Protein AF-A0A914FFP6-F1 (afdb_monomer_lite)

Foldseek 3Di:
DVVVVVVVVVVVVVLQPPDQDFDWDLVLLVCQVPDQVSQQVVLVVVQARGWHNPDSRIITGTHDPPPPD

Radius of gyration: 17.19 Å; chains: 1; bounding box: 37×31×42 Å

Sequence (69 aa):
MKASLFIVFLVISVFFFECEGFDRVPACDEVCGRSQPEQDACCRAHGYAAGTCSSFTKILCRRELNVPG

Secondary structure (DSSP, 8-state):
-HHHHHHHHHHHHHHT-----EEE-GGGGGGBTB-HHHHHHHHHHTT-SEEEEEETTEEEEEPPP----

Structure (mmCIF, N/CA/C/O backbone):
data_AF-A0A914FFP6-F1
#
_entry.id   AF-A0A914FFP6-F1
#
loop_
_atom_site.group_PDB
_atom_site.id
_atom_site.type_symbol
_atom_site.label_atom_id
_atom_site.label_alt_id
_atom_site.label_comp_id
_atom_site.label_asym_id
_atom_site.label_entity_id
_atom_site.label_seq_id
_atom_site.pdbx_PDB_ins_code
_atom_site.Cartn_x
_atom_site.Cartn_y
_atom_site.Cartn_z
_atom_site.occupancy
_atom_site.B_iso_or_equiv
_atom_site.auth_seq_id
_atom_site.auth_comp_id
_atom_site.auth_asym_id
_atom_site.auth_atom_id
_atom_site.pdbx_PDB_model_num
ATOM 1 N N . MET A 1 1 ? -28.139 20.331 30.436 1.00 54.69 1 MET A N 1
ATOM 2 C CA . MET A 1 1 ? -27.320 21.166 29.523 1.00 54.69 1 MET A CA 1
ATOM 3 C C . MET A 1 1 ? -25.859 20.700 29.454 1.00 54.69 1 MET A C 1
ATOM 5 O O . MET A 1 1 ? -25.394 20.433 28.359 1.00 54.69 1 MET A O 1
ATOM 9 N N . LYS A 1 2 ? -25.162 20.475 30.580 1.00 59.78 2 LYS A N 1
ATOM 10 C CA . LYS A 1 2 ? -23.759 19.981 30.625 1.00 59.78 2 LYS A CA 1
ATOM 11 C C . LYS A 1 2 ? -23.478 18.628 29.944 1.00 59.78 2 LYS A C 1
ATOM 13 O O . LYS A 1 2 ? -22.488 18.504 29.237 1.00 59.78 2 LYS A O 1
ATOM 18 N N . ALA A 1 3 ? -24.357 17.637 30.115 1.00 64.25 3 ALA A N 1
ATOM 19 C CA . ALA A 1 3 ? -24.178 16.319 29.490 1.00 64.25 3 ALA A CA 1
ATOM 20 C C . ALA A 1 3 ? -24.293 16.367 27.953 1.00 64.25 3 ALA A C 1
A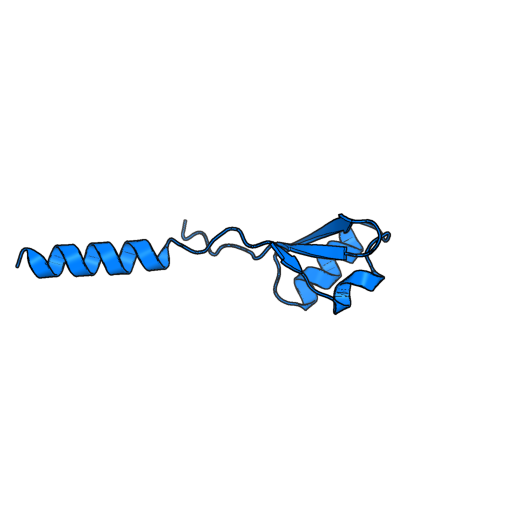TOM 22 O O . ALA A 1 3 ? -23.620 15.616 27.259 1.00 64.25 3 ALA A O 1
ATOM 23 N N . SER A 1 4 ? -25.095 17.298 27.424 1.00 72.06 4 SER A N 1
ATOM 24 C CA . SER A 1 4 ? -25.307 17.445 25.979 1.00 72.06 4 SER A CA 1
ATOM 25 C C . SER A 1 4 ? -24.051 17.946 25.268 1.00 72.06 4 SER A C 1
ATOM 27 O O . SER A 1 4 ? -23.727 17.458 24.193 1.00 72.06 4 SER A O 1
ATOM 29 N N . LEU A 1 5 ? -23.316 18.875 25.889 1.00 75.06 5 LEU A N 1
ATOM 30 C CA . LEU A 1 5 ? -22.040 19.366 25.360 1.00 75.06 5 LEU A CA 1
ATOM 31 C C . LEU A 1 5 ? -20.975 18.267 25.340 1.00 75.06 5 LEU A C 1
ATOM 33 O O . LEU A 1 5 ? -20.243 18.152 24.366 1.00 75.06 5 LEU A O 1
ATOM 37 N N . PHE A 1 6 ? -20.934 17.426 26.377 1.00 74.88 6 PHE A N 1
ATOM 38 C CA . PHE A 1 6 ? -20.010 16.291 26.446 1.00 74.88 6 PHE A CA 1
ATOM 39 C C . PHE A 1 6 ? -20.249 15.269 25.329 1.00 74.88 6 PHE A C 1
ATOM 41 O O . PHE A 1 6 ? -19.298 14.783 24.725 1.00 74.88 6 PHE A O 1
ATOM 48 N N . ILE A 1 7 ? -21.517 14.977 25.026 1.00 79.75 7 ILE A N 1
ATOM 49 C CA . ILE A 1 7 ? -21.888 14.060 23.941 1.00 79.75 7 ILE A CA 1
ATOM 50 C C . ILE A 1 7 ? -21.500 14.654 22.584 1.00 79.75 7 ILE A C 1
ATOM 52 O O . ILE A 1 7 ? -20.909 13.957 21.769 1.00 79.75 7 ILE A O 1
ATOM 56 N N . VAL A 1 8 ? -21.760 15.945 22.357 1.00 79.50 8 VAL A N 1
ATOM 57 C CA . VAL A 1 8 ? -21.360 16.624 21.114 1.00 79.50 8 VAL A CA 1
ATOM 58 C C . VAL A 1 8 ? -19.839 16.595 20.938 1.00 79.50 8 VAL A C 1
ATOM 60 O O . VAL A 1 8 ? -19.361 16.280 19.853 1.00 79.50 8 VAL A O 1
ATOM 63 N N . PHE A 1 9 ? -19.074 16.831 22.006 1.00 74.88 9 PHE A N 1
ATOM 64 C CA . PHE A 1 9 ? -17.610 16.774 21.965 1.00 74.88 9 PHE A CA 1
ATOM 65 C C . PHE A 1 9 ? -17.083 15.369 21.635 1.00 74.88 9 PHE A C 1
ATOM 67 O O . PHE A 1 9 ? -16.162 15.227 20.832 1.00 74.88 9 PHE A O 1
ATOM 74 N N . LEU A 1 10 ? -17.703 14.329 22.204 1.00 75.50 10 LEU A N 1
ATOM 75 C CA . LEU A 1 10 ? -17.360 12.937 21.910 1.00 75.50 10 LEU A CA 1
ATOM 76 C C . LEU A 1 10 ? -17.639 12.578 20.450 1.00 75.50 10 LEU A C 1
ATOM 78 O O . LEU A 1 10 ? -16.771 12.016 19.789 1.00 75.50 10 LEU A O 1
ATOM 82 N N . VAL A 1 11 ? -18.812 12.944 19.932 1.00 76.31 11 VAL A N 1
ATOM 83 C CA . VAL A 1 11 ? -19.187 12.657 18.542 1.00 76.31 11 VAL A CA 1
ATOM 84 C C . VAL A 1 11 ? -18.203 13.322 17.579 1.00 76.31 11 VAL A C 1
ATOM 86 O O . VAL A 1 11 ? -17.672 12.645 16.707 1.00 76.31 11 VAL A O 1
ATOM 89 N N . ILE A 1 12 ? -17.880 14.601 17.796 1.00 70.69 12 ILE A N 1
ATOM 90 C CA . ILE A 1 12 ? -16.883 15.341 17.010 1.00 70.69 12 ILE A CA 1
ATOM 91 C C . ILE A 1 12 ? -15.542 14.596 17.031 1.00 70.69 12 ILE A C 1
ATOM 93 O O . ILE A 1 12 ? -15.028 14.267 15.972 1.00 70.69 12 ILE A O 1
ATOM 97 N N . SER A 1 13 ? -15.016 14.232 18.205 1.00 66.25 13 SER A N 1
ATOM 98 C CA . SER A 1 13 ? -13.711 13.559 18.305 1.00 66.25 13 SER A CA 1
ATOM 99 C C . SER A 1 13 ? -13.623 12.208 17.578 1.00 66.25 13 SER A C 1
ATOM 101 O O . SER A 1 13 ? -12.564 11.876 17.055 1.00 66.25 13 SER A O 1
ATOM 103 N N . VAL A 1 14 ? -14.727 11.454 17.487 1.00 64.81 14 VAL A N 1
ATOM 104 C CA . VAL A 1 14 ? -14.777 10.182 16.744 1.00 64.81 14 VAL A CA 1
ATOM 105 C C . VAL A 1 14 ? -14.741 10.415 15.229 1.00 64.81 14 VAL A C 1
ATOM 107 O O . VAL A 1 14 ? -14.126 9.627 14.520 1.00 64.81 14 VAL A O 1
ATOM 110 N N . PHE A 1 15 ? -15.321 11.513 14.730 1.00 59.72 15 PHE A N 1
ATOM 111 C CA . PHE A 1 15 ? -15.234 11.879 13.309 1.00 59.72 15 PHE A CA 1
ATOM 112 C C . PHE A 1 15 ? -13.822 12.302 12.875 1.00 59.72 15 PHE A C 1
ATOM 114 O O . PHE A 1 15 ? -13.480 12.134 11.711 1.00 59.72 15 PHE A O 1
ATOM 121 N N . PHE A 1 16 ? -12.990 12.813 13.789 1.00 58.22 16 PHE A N 1
ATOM 122 C CA . PHE A 1 16 ? -11.590 13.160 13.494 1.00 58.22 16 PHE A CA 1
ATOM 123 C C . PHE A 1 16 ? -10.623 11.979 13.637 1.00 58.22 16 PHE A C 1
ATOM 125 O O . PHE A 1 16 ? -9.445 12.114 13.313 1.00 58.22 16 PHE A O 1
ATOM 132 N N . PHE A 1 17 ? -11.092 10.826 14.120 1.00 54.19 17 PHE A N 1
ATOM 133 C CA . PHE A 1 17 ? -10.273 9.628 14.283 1.00 54.19 17 PHE A CA 1
ATOM 134 C C . PHE A 1 17 ? -10.358 8.737 13.039 1.00 54.19 17 PHE A C 1
ATOM 136 O O . PHE A 1 17 ? -10.668 7.551 13.123 1.00 54.19 17 PHE A O 1
ATOM 143 N N . GLU A 1 18 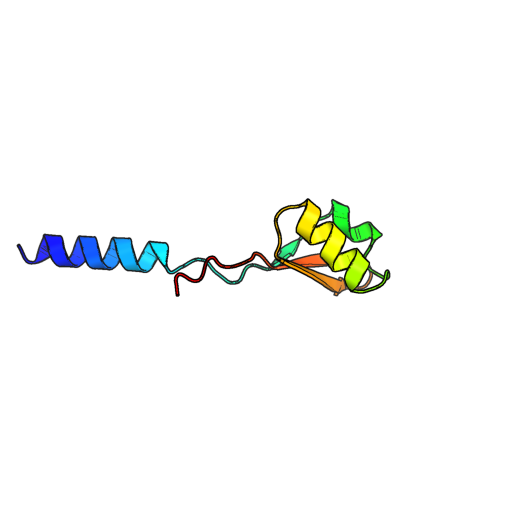? -10.088 9.298 11.864 1.00 55.72 18 GLU A N 1
ATOM 144 C CA . GLU A 1 18 ? -9.664 8.459 10.751 1.00 55.72 18 GLU A CA 1
ATOM 145 C C . GLU A 1 18 ? -8.153 8.252 10.899 1.00 55.72 18 GLU A C 1
ATOM 147 O O . GLU A 1 18 ? -7.358 9.189 10.895 1.00 55.72 18 GLU A O 1
ATOM 152 N N . CYS A 1 19 ? -7.749 7.010 11.155 1.00 53.00 19 CYS A N 1
ATOM 153 C CA . CYS A 1 19 ? -6.341 6.654 11.239 1.00 53.00 19 CYS A CA 1
ATOM 154 C C . CYS A 1 19 ? -5.703 6.770 9.852 1.00 53.00 19 CYS A C 1
ATOM 156 O O . CYS A 1 19 ? -6.298 6.312 8.874 1.00 53.00 19 CYS A O 1
ATOM 158 N N . GLU A 1 20 ? -4.471 7.290 9.772 1.00 59.25 20 GLU A N 1
ATOM 159 C CA . GLU A 1 20 ? -3.632 7.095 8.585 1.00 59.25 20 GLU A CA 1
ATOM 160 C C . GLU A 1 20 ? -3.437 5.578 8.417 1.00 59.25 20 GLU A C 1
ATOM 162 O O . GLU A 1 20 ? -2.633 4.943 9.102 1.00 59.25 20 GLU A O 1
ATOM 167 N N . GLY A 1 21 ? -4.275 4.968 7.583 1.00 70.06 21 GLY A N 1
ATOM 168 C CA . GLY A 1 21 ? -4.332 3.529 7.398 1.00 70.06 21 GLY A CA 1
ATOM 169 C C . GLY A 1 21 ? -3.525 3.130 6.178 1.00 70.06 21 GLY A C 1
ATOM 170 O O . GLY A 1 21 ? -3.767 3.629 5.076 1.00 70.06 21 GLY A O 1
ATOM 171 N N . PHE A 1 22 ? -2.585 2.210 6.373 1.00 81.00 22 PHE A N 1
ATOM 172 C CA . PHE A 1 22 ? -2.021 1.434 5.280 1.00 81.00 22 PHE A CA 1
ATOM 173 C C . PHE A 1 22 ? -2.784 0.121 5.190 1.00 81.00 22 PHE A C 1
ATOM 175 O O . PHE A 1 22 ? -2.608 -0.768 6.024 1.00 81.00 22 PHE A O 1
ATOM 182 N N . ASP A 1 23 ? -3.630 0.006 4.175 1.00 86.56 23 ASP A N 1
ATOM 183 C CA . ASP A 1 23 ? -4.343 -1.228 3.884 1.00 86.56 23 ASP A CA 1
ATOM 184 C C . ASP A 1 23 ? -3.550 -2.036 2.855 1.00 86.56 23 ASP A C 1
ATOM 186 O O . ASP A 1 23 ? -3.009 -1.504 1.880 1.00 86.56 23 ASP A O 1
ATOM 190 N N . ARG A 1 24 ? -3.478 -3.353 3.057 1.00 87.12 24 ARG A N 1
ATOM 191 C CA . ARG A 1 24 ? -2.900 -4.247 2.053 1.00 87.12 24 ARG A CA 1
ATOM 192 C C . ARG A 1 24 ? -3.928 -4.497 0.956 1.00 87.12 24 ARG A C 1
ATOM 194 O O . ARG A 1 24 ? -4.990 -5.052 1.230 1.00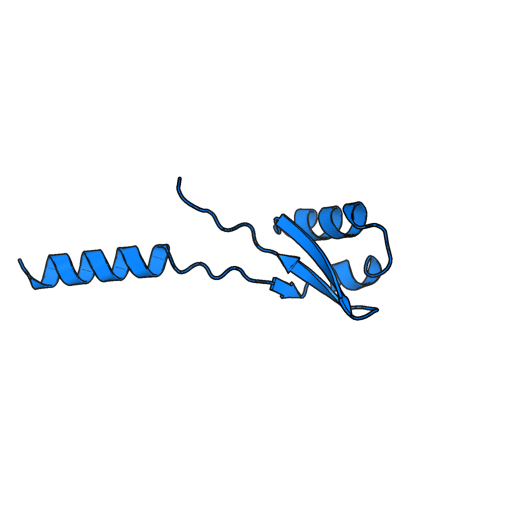 87.12 24 ARG A O 1
ATOM 201 N N . VAL A 1 25 ? -3.563 -4.190 -0.285 1.00 88.00 25 VAL A N 1
ATOM 202 C CA . VAL A 1 25 ? -4.397 -4.458 -1.462 1.00 88.00 25 VAL A CA 1
ATOM 203 C C . VAL A 1 25 ? -3.765 -5.602 -2.256 1.00 88.00 25 VAL A C 1
ATOM 205 O O . VAL A 1 25 ? -2.844 -5.358 -3.033 1.00 88.00 25 VAL A O 1
ATOM 208 N N . PRO A 1 26 ? -4.230 -6.857 -2.090 1.00 87.69 26 PRO A N 1
ATOM 209 C CA . PRO A 1 26 ? -3.592 -8.017 -2.715 1.00 87.69 26 PRO A CA 1
ATOM 210 C C . PRO A 1 26 ? -3.629 -7.973 -4.248 1.00 87.69 26 PRO A C 1
ATOM 212 O O . PRO A 1 26 ? -2.764 -8.553 -4.892 1.00 87.69 26 PRO A O 1
ATOM 215 N N . ALA A 1 27 ? -4.582 -7.249 -4.844 1.00 87.31 27 ALA A N 1
ATOM 216 C CA . ALA A 1 27 ? -4.621 -7.013 -6.288 1.00 87.31 27 ALA A CA 1
ATOM 217 C C . ALA A 1 27 ? -3.418 -6.190 -6.792 1.00 87.31 27 ALA A C 1
ATOM 219 O O . ALA A 1 27 ? -2.991 -6.368 -7.926 1.00 87.31 27 ALA A O 1
ATOM 220 N N . CYS A 1 28 ? -2.836 -5.341 -5.939 1.00 89.00 28 CYS A N 1
ATOM 221 C CA . CYS A 1 28 ? -1.661 -4.540 -6.267 1.00 89.00 28 CYS A CA 1
ATOM 222 C C . CYS A 1 28 ? -0.336 -5.254 -5.946 1.00 89.00 28 CYS A C 1
ATOM 224 O O . CYS A 1 28 ? 0.726 -4.718 -6.249 1.00 89.00 28 CYS A O 1
ATOM 226 N N . ASP A 1 29 ? -0.355 -6.468 -5.384 1.00 90.69 29 ASP A N 1
ATOM 227 C CA . ASP A 1 29 ? 0.877 -7.210 -5.075 1.00 90.69 29 ASP A CA 1
ATOM 228 C C . ASP A 1 29 ? 1.684 -7.547 -6.354 1.00 90.69 29 ASP A C 1
ATOM 230 O O . ASP A 1 29 ? 2.908 -7.635 -6.293 1.00 90.69 29 ASP A O 1
ATOM 234 N N . GLU A 1 30 ? 1.031 -7.643 -7.523 1.00 88.88 30 GLU A N 1
ATOM 235 C CA . GLU A 1 30 ? 1.678 -7.798 -8.842 1.00 88.88 30 GLU A CA 1
ATOM 236 C C . GLU A 1 30 ? 2.587 -6.618 -9.204 1.00 88.88 30 GLU A C 1
ATOM 238 O O . GLU A 1 30 ? 3.650 -6.799 -9.804 1.00 88.88 30 GLU A O 1
ATOM 243 N N . VAL A 1 31 ? 2.169 -5.399 -8.855 1.00 90.19 31 VAL A N 1
ATOM 244 C CA . VAL A 1 31 ? 2.926 -4.187 -9.184 1.00 90.19 31 VAL A CA 1
ATOM 245 C C . VAL A 1 31 ? 3.968 -3.859 -8.107 1.00 90.19 31 VAL A C 1
ATOM 247 O O . VAL A 1 31 ? 4.715 -2.888 -8.232 1.00 90.19 31 VAL A O 1
ATOM 250 N N . CYS A 1 32 ? 4.102 -4.702 -7.076 1.00 85.94 32 CYS A N 1
ATOM 251 C CA . CYS A 1 32 ? 5.209 -4.632 -6.124 1.00 85.94 32 CYS A CA 1
ATOM 252 C C . CYS A 1 32 ? 6.512 -5.019 -6.841 1.00 85.94 32 CYS A C 1
ATOM 254 O O . CYS A 1 32 ? 6.687 -6.154 -7.275 1.00 85.94 32 CYS A O 1
ATOM 256 N N . GLY A 1 33 ? 7.420 -4.055 -7.008 1.00 82.88 33 GLY A N 1
ATOM 257 C CA . GLY A 1 33 ? 8.627 -4.201 -7.836 1.00 82.88 33 GLY A CA 1
ATOM 258 C C . GLY A 1 33 ? 8.541 -3.491 -9.191 1.00 82.88 33 GLY A C 1
ATOM 259 O O . GLY A 1 33 ? 9.544 -3.394 -9.897 1.00 82.88 33 GLY A O 1
ATOM 260 N N . ARG A 1 34 ? 7.370 -2.939 -9.534 1.00 88.56 34 ARG A N 1
ATOM 261 C CA . ARG A 1 34 ? 7.205 -1.953 -10.610 1.00 88.56 34 ARG A CA 1
ATOM 262 C C . ARG A 1 34 ? 7.527 -0.545 -10.113 1.00 88.56 34 ARG A C 1
ATOM 264 O O . ARG A 1 34 ? 7.854 -0.341 -8.942 1.00 88.56 34 ARG A O 1
ATOM 271 N N . SER A 1 35 ? 7.466 0.434 -11.010 1.00 90.06 35 SER A N 1
ATOM 272 C CA . SER A 1 35 ? 7.757 1.827 -10.672 1.00 90.06 35 SER A CA 1
ATOM 273 C C . SER A 1 35 ? 6.758 2.381 -9.639 1.00 90.06 35 SER A C 1
ATOM 275 O O . SER A 1 35 ? 5.600 1.972 -9.608 1.00 90.06 35 SER A O 1
ATOM 277 N N . GLN A 1 36 ? 7.186 3.325 -8.791 1.00 89.50 36 GLN A N 1
ATOM 278 C CA . GLN A 1 36 ? 6.289 4.029 -7.855 1.00 89.50 36 GLN A CA 1
ATOM 279 C C . GLN A 1 36 ? 4.985 4.541 -8.506 1.00 89.50 36 GLN A C 1
ATOM 281 O O . GLN A 1 36 ? 3.921 4.264 -7.960 1.00 89.50 36 GLN A O 1
ATOM 286 N N . PRO A 1 37 ? 5.006 5.190 -9.690 1.00 91.00 37 PRO A N 1
ATOM 287 C CA . PRO A 1 37 ? 3.768 5.653 -10.316 1.00 91.00 37 PRO A CA 1
ATOM 288 C C . PRO A 1 37 ? 2.798 4.524 -10.700 1.00 91.00 37 PRO A C 1
ATOM 290 O O . PRO A 1 37 ? 1.589 4.750 -10.672 1.00 91.00 37 PRO A O 1
ATOM 293 N N . GLU A 1 38 ? 3.280 3.318 -11.028 1.00 91.25 38 GLU A N 1
ATOM 294 C CA . GLU A 1 38 ? 2.412 2.146 -11.250 1.00 91.25 38 GLU A CA 1
ATOM 295 C C . GLU A 1 38 ? 1.775 1.658 -9.941 1.00 91.25 38 GLU A C 1
ATOM 297 O O . GLU A 1 38 ? 0.588 1.329 -9.914 1.00 91.25 38 GLU A O 1
ATOM 302 N N . GLN A 1 39 ? 2.537 1.664 -8.845 1.00 90.19 39 GLN A N 1
ATOM 303 C CA . GLN A 1 39 ? 2.037 1.307 -7.512 1.00 90.19 39 GLN A CA 1
ATOM 304 C C . GLN A 1 39 ? 0.942 2.284 -7.059 1.00 90.19 39 GLN A C 1
ATOM 306 O O . GLN A 1 39 ? -0.139 1.863 -6.640 1.00 90.19 39 GLN A O 1
ATOM 311 N N . ASP A 1 40 ? 1.178 3.585 -7.236 1.00 91.50 40 ASP A N 1
ATOM 312 C CA . ASP A 1 40 ? 0.210 4.640 -6.935 1.00 91.50 40 ASP A CA 1
ATOM 313 C C . ASP A 1 40 ? -1.024 4.570 -7.837 1.00 91.50 40 ASP A C 1
ATOM 315 O O . ASP A 1 40 ? -2.141 4.819 -7.387 1.00 91.50 40 ASP A O 1
ATOM 319 N N . ALA A 1 41 ? -0.859 4.249 -9.124 1.00 92.06 41 ALA A N 1
ATOM 320 C CA . ALA A 1 41 ? -1.986 4.068 -10.036 1.00 92.06 41 ALA A CA 1
ATOM 321 C C . ALA A 1 41 ? -2.884 2.900 -9.603 1.00 92.06 41 ALA A C 1
ATOM 323 O O . ALA A 1 41 ? -4.105 3.054 -9.593 1.00 92.06 41 ALA A O 1
ATOM 324 N N . CYS A 1 42 ? -2.295 1.774 -9.184 1.00 91.75 42 CYS A N 1
ATOM 325 C CA . CYS A 1 42 ? -3.060 0.638 -8.677 1.00 91.75 42 CYS A CA 1
ATOM 326 C C . CYS A 1 42 ? -3.827 1.003 -7.402 1.00 91.75 42 CYS A C 1
ATOM 328 O O . CYS A 1 42 ? -5.041 0.826 -7.334 1.00 91.75 42 CYS A O 1
ATOM 330 N N . CYS A 1 43 ? -3.156 1.602 -6.417 1.00 91.06 43 CYS A N 1
ATOM 331 C CA . CYS A 1 43 ? -3.813 2.022 -5.181 1.00 91.06 43 CYS A CA 1
ATOM 332 C C . CYS A 1 43 ? -4.941 3.039 -5.439 1.00 91.06 43 CYS A C 1
ATOM 334 O O . CYS A 1 43 ? -6.034 2.885 -4.893 1.00 91.06 43 CYS A O 1
ATOM 336 N N . ARG A 1 44 ? -4.746 4.003 -6.348 1.00 91.12 44 ARG A N 1
ATOM 337 C CA . ARG A 1 44 ? -5.800 4.951 -6.756 1.00 91.12 44 ARG A CA 1
ATOM 338 C C . ARG A 1 44 ? -6.989 4.287 -7.436 1.00 91.12 44 ARG A C 1
ATOM 340 O O . ARG A 1 44 ? -8.122 4.670 -7.158 1.00 91.12 44 ARG A O 1
ATOM 347 N N . ALA A 1 45 ? -6.769 3.253 -8.249 1.00 92.06 45 ALA A N 1
ATOM 348 C CA . ALA A 1 45 ? -7.857 2.466 -8.835 1.00 92.06 45 ALA A CA 1
ATOM 349 C C . ALA A 1 45 ? -8.712 1.744 -7.773 1.00 92.06 45 ALA A C 1
ATOM 351 O O . ALA A 1 45 ? -9.881 1.452 -8.016 1.00 92.06 45 ALA A O 1
ATOM 352 N N . HIS A 1 46 ? -8.149 1.503 -6.586 1.00 89.25 46 HIS A N 1
ATOM 353 C CA . HIS A 1 46 ? -8.821 0.883 -5.445 1.00 89.25 46 HIS A CA 1
ATOM 354 C C . HIS A 1 46 ? -9.315 1.885 -4.382 1.00 89.25 46 HIS A C 1
ATOM 356 O O . HIS A 1 46 ? -9.772 1.457 -3.325 1.00 89.25 46 HIS A O 1
ATOM 362 N N . GLY A 1 47 ? -9.265 3.196 -4.650 1.00 86.75 47 GLY A N 1
ATOM 363 C CA . GLY A 1 47 ? -9.772 4.231 -3.737 1.00 86.75 47 GLY A CA 1
ATOM 364 C C . GLY A 1 47 ? -8.776 4.698 -2.670 1.00 86.75 47 GLY A C 1
ATOM 365 O O . GLY A 1 47 ? -9.181 5.244 -1.647 1.00 86.75 47 GLY A O 1
ATOM 366 N N . TYR A 1 48 ? -7.480 4.484 -2.896 1.00 88.88 48 TYR A N 1
ATOM 367 C CA . TYR A 1 48 ? -6.397 4.921 -2.015 1.00 88.88 48 TYR A CA 1
ATOM 368 C C . TYR A 1 48 ? -5.595 6.077 -2.629 1.00 88.88 48 TYR A C 1
ATOM 370 O O . TYR A 1 48 ? -5.580 6.260 -3.839 1.00 88.88 48 TYR A O 1
ATOM 378 N N . ALA A 1 49 ? -4.871 6.827 -1.800 1.00 86.00 49 ALA A N 1
ATOM 379 C CA . ALA A 1 49 ? -4.049 7.968 -2.211 1.00 86.00 49 ALA A CA 1
ATOM 380 C C . ALA A 1 49 ? -2.858 7.555 -3.080 1.00 86.00 49 ALA A C 1
ATOM 382 O O . ALA A 1 49 ? -2.568 8.126 -4.131 1.00 86.00 49 ALA A O 1
ATOM 383 N N . ALA A 1 50 ? -2.124 6.581 -2.551 1.00 87.81 50 ALA A N 1
ATOM 384 C CA . ALA A 1 50 ? -0.770 6.242 -2.942 1.00 87.81 50 ALA A CA 1
ATOM 385 C C . ALA A 1 50 ? -0.443 4.842 -2.430 1.00 87.81 50 ALA A C 1
ATOM 387 O O . ALA A 1 50 ? -1.058 4.357 -1.476 1.00 87.81 50 ALA A O 1
ATOM 388 N N . GLY A 1 51 ? 0.531 4.202 -3.056 1.00 88.19 51 GLY A N 1
ATOM 389 C CA . GLY A 1 51 ? 0.941 2.840 -2.779 1.00 88.19 51 GLY A CA 1
ATOM 390 C C . GLY A 1 51 ? 2.436 2.731 -2.623 1.00 88.19 51 GLY A C 1
ATOM 391 O O . GLY A 1 51 ? 3.192 3.321 -3.383 1.00 88.19 51 GLY A O 1
ATOM 392 N N . THR A 1 52 ? 2.881 1.927 -1.666 1.00 88.44 52 THR A N 1
ATOM 393 C CA . THR A 1 52 ? 4.289 1.553 -1.602 1.00 88.44 52 THR A CA 1
ATOM 394 C C . THR A 1 52 ? 4.460 0.069 -1.336 1.00 88.44 52 THR A C 1
ATOM 396 O O . THR A 1 52 ? 3.730 -0.549 -0.556 1.00 88.44 52 THR A O 1
ATOM 399 N N . CYS A 1 53 ? 5.447 -0.511 -2.001 1.00 88.19 53 CYS A N 1
ATOM 400 C CA . CYS A 1 53 ? 5.887 -1.876 -1.796 1.00 88.19 53 CYS A CA 1
ATOM 401 C C . CYS A 1 53 ? 6.640 -1.958 -0.452 1.00 88.19 53 CYS A C 1
ATOM 403 O O . CYS A 1 53 ? 7.756 -1.461 -0.317 1.00 88.19 53 CYS A O 1
ATOM 405 N N . SER A 1 54 ? 6.017 -2.556 0.569 1.00 81.44 54 SER A N 1
ATOM 406 C CA . SER A 1 54 ? 6.566 -2.639 1.938 1.00 81.44 54 SER A CA 1
ATOM 407 C C . SER A 1 54 ? 7.430 -3.884 2.165 1.00 81.44 54 SER A C 1
ATOM 409 O O . SER A 1 54 ? 8.294 -3.931 3.037 1.00 81.44 54 SER A O 1
ATOM 411 N N . SER A 1 55 ? 7.218 -4.919 1.361 1.00 74.25 55 SER A N 1
ATOM 412 C CA . SER A 1 55 ? 8.060 -6.113 1.269 1.00 74.25 55 SER A CA 1
ATO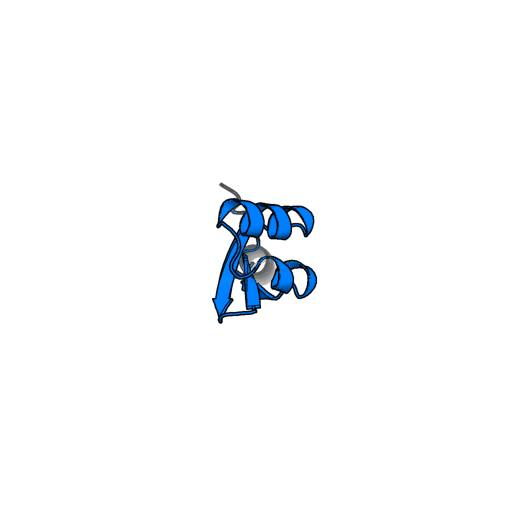M 413 C C . SER A 1 55 ? 8.052 -6.567 -0.181 1.00 74.25 55 SER A C 1
ATOM 415 O O . SER A 1 55 ? 7.101 -6.235 -0.874 1.00 74.25 55 SER A O 1
ATOM 417 N N . PHE A 1 56 ? 9.054 -7.339 -0.617 1.00 68.69 56 PHE A N 1
ATOM 418 C CA . PHE A 1 56 ? 9.292 -7.763 -2.013 1.00 68.69 56 PHE A CA 1
ATOM 419 C C . PHE A 1 56 ? 8.054 -8.156 -2.850 1.00 68.69 56 PHE A C 1
ATOM 421 O O . PHE A 1 56 ? 8.139 -8.145 -4.071 1.00 68.69 56 PHE A O 1
ATOM 428 N N . THR A 1 57 ? 6.923 -8.503 -2.228 1.00 77.50 57 THR A N 1
ATOM 429 C CA . THR A 1 57 ? 5.672 -8.882 -2.897 1.00 77.50 57 THR A CA 1
ATOM 430 C C . THR A 1 57 ? 4.402 -8.280 -2.276 1.00 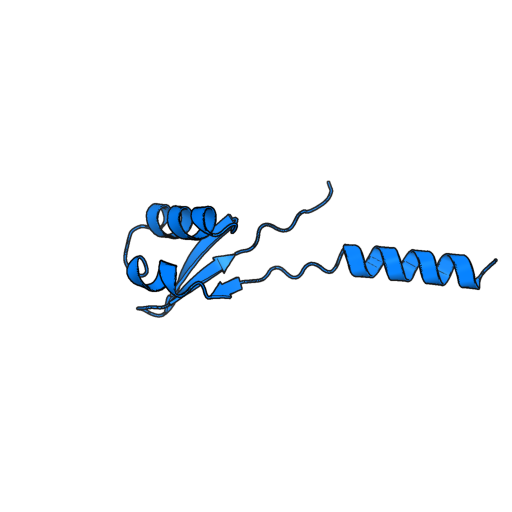77.50 57 THR A C 1
ATOM 432 O O . THR A 1 57 ? 3.325 -8.816 -2.511 1.00 77.50 57 THR A O 1
ATOM 435 N N . LYS A 1 58 ? 4.483 -7.276 -1.389 1.00 86.38 58 LYS A N 1
ATOM 436 C CA . LYS A 1 58 ? 3.302 -6.720 -0.698 1.00 86.38 58 LYS A CA 1
ATOM 437 C C . LYS A 1 58 ? 3.169 -5.213 -0.857 1.00 86.38 58 LYS A C 1
ATOM 439 O O . LYS A 1 58 ? 3.995 -4.471 -0.314 1.00 86.38 58 L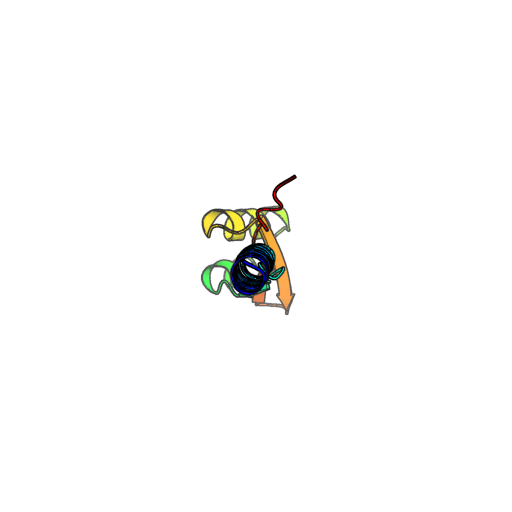YS A O 1
ATOM 444 N N . ILE A 1 59 ? 2.093 -4.776 -1.510 1.00 89.50 59 ILE A N 1
ATOM 445 C CA . ILE A 1 59 ? 1.738 -3.357 -1.590 1.00 89.50 59 ILE A CA 1
ATOM 446 C C . ILE A 1 59 ? 0.864 -2.945 -0.414 1.00 89.50 59 ILE A C 1
ATOM 448 O O . ILE A 1 59 ? -0.146 -3.575 -0.091 1.00 89.50 59 ILE A O 1
ATOM 452 N N . LEU A 1 60 ? 1.275 -1.843 0.206 1.00 89.00 60 LEU A N 1
ATOM 453 C CA . LEU A 1 60 ? 0.503 -1.105 1.184 1.00 89.00 60 LEU A CA 1
ATOM 454 C C . LEU A 1 60 ? -0.017 0.169 0.528 1.00 89.00 60 LEU A C 1
ATOM 456 O O . LEU A 1 60 ? 0.766 1.034 0.132 1.00 89.00 60 LEU A O 1
ATOM 460 N N . CYS A 1 61 ? -1.335 0.276 0.431 1.00 89.75 61 CYS A N 1
ATOM 461 C CA . CYS A 1 61 ? -2.005 1.460 -0.067 1.00 89.75 61 CYS A CA 1
ATOM 462 C C . CYS A 1 61 ? -2.386 2.369 1.104 1.00 89.75 61 CYS A C 1
ATOM 464 O O . CYS A 1 61 ? -3.020 1.936 2.066 1.00 89.75 61 CYS A O 1
ATOM 466 N N . ARG A 1 62 ? -1.988 3.638 1.027 1.00 87.50 62 ARG A N 1
ATOM 467 C CA . ARG A 1 62 ? -2.336 4.678 1.995 1.00 87.50 62 ARG A CA 1
ATOM 468 C C . ARG A 1 62 ? -3.725 5.212 1.680 1.00 87.50 62 ARG A C 1
ATOM 470 O O . ARG A 1 62 ? -3.960 5.672 0.566 1.00 87.50 62 ARG A O 1
ATOM 477 N N . ARG A 1 63 ? -4.632 5.211 2.651 1.00 81.06 63 ARG A N 1
ATOM 478 C CA . ARG A 1 63 ? -5.926 5.894 2.503 1.00 81.06 63 ARG A CA 1
ATOM 479 C C . ARG A 1 63 ? -5.724 7.415 2.526 1.00 81.06 63 ARG A C 1
ATOM 481 O O . ARG A 1 63 ? -4.952 7.902 3.349 1.00 81.06 63 ARG A O 1
ATOM 488 N N . GLU A 1 64 ? -6.385 8.162 1.637 1.00 65.44 64 GLU A N 1
ATOM 489 C CA . GLU A 1 64 ? -6.462 9.620 1.814 1.00 65.44 64 GLU A CA 1
ATOM 490 C C . GLU A 1 64 ? -7.337 9.898 3.025 1.00 65.44 64 GLU A C 1
ATOM 492 O O . GLU A 1 64 ? -8.508 9.525 3.060 1.00 65.44 64 GLU A O 1
ATOM 497 N N . LEU A 1 65 ? -6.748 10.534 4.029 1.00 61.03 65 LEU A N 1
ATOM 498 C CA . LEU A 1 65 ? -7.516 11.125 5.102 1.00 61.03 65 LEU A CA 1
ATOM 499 C C . LEU A 1 65 ? -8.215 12.346 4.547 1.00 61.03 65 LEU A C 1
ATOM 501 O O . LEU A 1 65 ? -7.563 13.275 4.068 1.00 61.03 65 LEU A O 1
ATOM 505 N N . ASN A 1 66 ? -9.538 12.349 4.637 1.00 52.22 66 ASN A N 1
ATOM 506 C CA . ASN A 1 66 ? -10.307 13.565 4.495 1.00 52.22 66 ASN A CA 1
ATOM 507 C C . ASN A 1 66 ? -9.956 14.456 5.695 1.00 52.22 66 ASN A C 1
ATOM 509 O O . ASN A 1 66 ? -10.614 14.394 6.727 1.00 52.22 66 ASN A O 1
ATOM 513 N N . VAL A 1 67 ? -8.862 15.215 5.602 1.00 48.72 67 VAL A N 1
ATOM 514 C CA . VAL A 1 67 ? -8.524 16.276 6.550 1.00 48.72 67 VAL A CA 1
ATOM 515 C C . VAL A 1 67 ? -9.463 17.436 6.219 1.00 48.72 67 VAL A C 1
ATOM 517 O O . VAL A 1 67 ? -9.244 18.090 5.197 1.00 48.72 67 VAL A O 1
ATOM 520 N N . PRO A 1 68 ? -10.526 17.707 7.004 1.00 43.19 68 PRO A N 1
ATOM 521 C CA . PRO A 1 68 ? -11.257 18.951 6.832 1.00 43.19 68 PRO A CA 1
ATOM 522 C C . PRO A 1 68 ? -10.298 20.093 7.196 1.00 43.19 68 PRO A C 1
ATOM 524 O O . PRO A 1 68 ? -9.888 20.221 8.351 1.00 43.19 68 PRO A O 1
ATOM 527 N N . GLY A 1 69 ? -9.874 20.846 6.180 1.00 43.84 69 GLY A N 1
ATOM 528 C CA . GLY A 1 69 ? -9.136 22.101 6.340 1.00 43.84 69 GLY A CA 1
ATOM 529 C C . GLY A 1 69 ? -10.006 23.216 6.899 1.00 43.84 69 GLY A C 1
ATOM 530 O O . GLY A 1 69 ? -11.237 23.181 6.669 1.00 43.84 69 GLY A O 1
#

pLDDT: mean 77.93, std 13.85, range [43.19, 92.06]